Protein AF-A0A6P0Y7U0-F1 (afdb_monomer_lite)

Secondary structure (DSSP, 8-state):
--------EEEEEEEETTTTTS--HHHHHHHHHHHHHHHTTTEEEEEEEESSHHHHHHHHHTTS-SEEEEE-TT--TTSPPPEEEEES-HHHHHHHHHHH-BTTEEEEE----------

Radius of gyration: 15.45 Å; chains: 1; bounding box: 37×43×45 Å

Sequence (119 aa):
YVVAVRSSLVMRLGIVKGVEVEADSDFTKLISKIRQTINKYHLRLELVEYPNKQALEWALIGKEVHAICSKSETSKPGSEPTYQTSIRVHRLFEIMETELTSAKTIVTYITVPNLEGKH

pLDDT: mean 76.76, std 15.48, range [34.09, 91.5]

Foldseek 3Di:
DDDPPPPQAEAEEEEEPCCVVVPDPVVVVVVVLLQVLCVVVSYHYDYDYDNDPVRQVVCCLVVVGQKYKDWDPPQDVPGDIAIEMEGADVVSLVSCCVRVPDPRYHYHHDPNPPPPPDD

Structure (mmCIF, N/CA/C/O backbone):
data_AF-A0A6P0Y7U0-F1
#
_entry.id   AF-A0A6P0Y7U0-F1
#
loop_
_atom_site.group_PDB
_atom_site.id
_atom_site.type_symbol
_atom_site.label_atom_id
_atom_site.label_alt_id
_atom_site.label_comp_id
_atom_site.label_asym_id
_atom_site.label_entity_id
_atom_site.label_seq_id
_atom_site.pdbx_PDB_ins_code
_atom_site.Cartn_x
_atom_site.Cartn_y
_atom_site.Cartn_z
_atom_site.occupancy
_atom_site.B_iso_or_equiv
_atom_site.auth_seq_id
_atom_site.auth_comp_id
_atom_site.auth_asym_id
_atom_site.auth_atom_id
_atom_site.pdbx_PDB_model_num
ATOM 1 N N . TYR A 1 1 ? -19.712 -28.856 -14.316 1.00 42.84 1 TYR A N 1
ATOM 2 C CA . TYR A 1 1 ? -18.574 -27.927 -14.173 1.00 42.84 1 TYR A CA 1
ATOM 3 C C . TYR A 1 1 ? -18.900 -26.951 -13.054 1.00 42.84 1 TYR A C 1
ATOM 5 O O . TYR A 1 1 ? -19.875 -26.226 -13.184 1.00 42.84 1 TYR A O 1
ATOM 13 N N . VAL A 1 2 ? -18.157 -26.974 -11.944 1.00 41.44 2 VAL A N 1
ATOM 14 C CA . VAL A 1 2 ? -18.310 -25.995 -10.854 1.00 41.44 2 VAL A CA 1
ATOM 15 C C . VAL A 1 2 ? -17.159 -25.009 -10.990 1.00 41.44 2 VAL A C 1
ATOM 17 O O . VAL A 1 2 ? -16.020 -25.342 -10.680 1.00 41.44 2 VAL A O 1
ATOM 20 N N . VAL A 1 3 ? -17.439 -23.819 -11.516 1.00 49.38 3 VAL A N 1
ATOM 21 C CA . VAL A 1 3 ? -16.462 -22.729 -11.545 1.00 49.38 3 VAL A CA 1
ATOM 22 C C . VAL A 1 3 ? -16.694 -21.901 -10.289 1.00 49.38 3 VAL A C 1
ATOM 24 O O . VAL A 1 3 ? -17.623 -21.100 -10.222 1.00 49.38 3 VAL A O 1
ATOM 27 N N . ALA A 1 4 ? -15.870 -22.110 -9.266 1.00 45.66 4 ALA A N 1
ATOM 28 C CA . ALA A 1 4 ? -15.835 -21.222 -8.115 1.00 45.66 4 ALA A CA 1
ATOM 29 C C . ALA A 1 4 ? -15.086 -19.940 -8.510 1.00 45.66 4 ALA A C 1
ATOM 31 O O . ALA A 1 4 ? -13.894 -19.799 -8.248 1.00 45.66 4 ALA A O 1
ATOM 32 N N . VAL A 1 5 ? -15.771 -18.996 -9.161 1.00 48.84 5 VAL A N 1
ATOM 33 C CA . VAL A 1 5 ? -15.223 -17.648 -9.361 1.00 48.84 5 VAL A CA 1
ATOM 34 C C . VAL A 1 5 ? -15.438 -16.869 -8.068 1.00 48.84 5 VAL A C 1
ATOM 36 O O . VAL A 1 5 ? -16.370 -16.078 -7.943 1.00 48.84 5 VAL A O 1
ATOM 39 N N . ARG A 1 6 ? -14.593 -17.091 -7.058 1.00 55.94 6 ARG A N 1
ATOM 40 C CA . ARG A 1 6 ? -14.521 -16.126 -5.959 1.00 55.94 6 ARG A CA 1
ATOM 41 C C . ARG A 1 6 ? -13.647 -14.975 -6.437 1.00 55.94 6 ARG A C 1
ATOM 43 O O . ARG A 1 6 ? -12.456 -14.943 -6.148 1.00 55.94 6 ARG A O 1
ATOM 50 N N . SER A 1 7 ? -14.235 -14.049 -7.193 1.00 53.72 7 SER A N 1
ATOM 51 C CA . SER A 1 7 ? -13.612 -12.762 -7.510 1.00 53.72 7 SER A CA 1
ATOM 52 C C . SER A 1 7 ? -13.425 -11.976 -6.210 1.00 53.72 7 SER A C 1
ATOM 54 O O . SER A 1 7 ? -14.255 -11.150 -5.846 1.00 53.72 7 SER A O 1
ATOM 56 N N . SER A 1 8 ? -12.372 -12.269 -5.447 1.00 65.31 8 SER A N 1
ATOM 57 C CA . SER A 1 8 ? -11.953 -11.399 -4.352 1.00 65.31 8 SER A CA 1
ATOM 58 C C . SER A 1 8 ? -11.344 -10.149 -4.968 1.00 65.31 8 SER A C 1
ATOM 60 O O . SER A 1 8 ? -10.427 -10.262 -5.782 1.00 65.31 8 SER A O 1
ATOM 62 N N . LEU A 1 9 ? -11.832 -8.974 -4.585 1.00 80.31 9 LEU A N 1
ATOM 63 C CA . LEU A 1 9 ? -11.232 -7.710 -4.991 1.00 80.31 9 LEU A CA 1
ATOM 64 C C . LEU A 1 9 ? -9.777 -7.663 -4.486 1.00 80.31 9 LEU A C 1
ATOM 66 O O . LEU A 1 9 ? -9.492 -8.043 -3.348 1.00 80.31 9 LEU A O 1
ATOM 70 N N . VAL A 1 10 ? -8.846 -7.226 -5.334 1.00 86.81 10 VAL A N 1
ATOM 71 C CA . VAL A 1 10 ? -7.416 -7.163 -5.000 1.00 86.81 10 VAL A CA 1
ATOM 72 C C . VAL A 1 10 ? -6.964 -5.710 -4.972 1.00 86.81 10 VAL A C 1
ATOM 74 O O . VAL A 1 10 ? -7.125 -4.977 -5.945 1.00 86.81 10 VAL A O 1
ATOM 77 N N . MET A 1 11 ? -6.355 -5.308 -3.861 1.00 87.94 11 MET A N 1
ATOM 78 C CA . MET A 1 11 ? -5.615 -4.063 -3.742 1.00 87.94 11 MET A CA 1
ATOM 79 C C . MET A 1 11 ? -4.136 -4.344 -4.002 1.00 87.94 11 MET A C 1
ATOM 81 O O . MET A 1 11 ? -3.438 -4.924 -3.171 1.00 87.94 11 MET A O 1
ATOM 85 N N . ARG A 1 12 ? -3.663 -3.892 -5.162 1.00 91.50 12 ARG A N 1
ATOM 86 C CA . ARG A 1 12 ? -2.233 -3.843 -5.487 1.00 91.50 12 ARG A CA 1
ATOM 87 C C . ARG A 1 12 ? -1.577 -2.622 -4.852 1.00 91.50 12 ARG A C 1
ATOM 89 O O . ARG A 1 12 ? -1.968 -1.495 -5.171 1.00 91.50 12 ARG A O 1
ATOM 96 N N . LEU A 1 13 ? -0.604 -2.862 -3.984 1.00 90.75 13 LEU A N 1
ATOM 97 C CA . LEU A 1 13 ? 0.222 -1.858 -3.327 1.00 90.75 13 LEU A CA 1
ATOM 98 C C . LEU A 1 13 ? 1.643 -1.953 -3.884 1.00 90.75 13 LEU A C 1
ATOM 100 O O . LEU A 1 13 ? 2.316 -2.966 -3.711 1.00 90.75 13 LEU A O 1
ATOM 104 N N . GLY A 1 14 ? 2.088 -0.902 -4.560 1.00 91.50 14 GLY A N 1
ATOM 105 C CA . GLY A 1 14 ? 3.456 -0.808 -5.038 1.00 91.50 14 GLY A CA 1
ATOM 106 C C . GLY A 1 14 ? 4.418 -0.386 -3.921 1.00 91.50 14 GLY A C 1
ATOM 107 O O . GLY A 1 14 ? 4.089 0.486 -3.113 1.00 91.50 14 GLY A O 1
ATOM 108 N N . ILE A 1 15 ? 5.616 -0.958 -3.910 1.00 90.38 15 ILE A N 1
ATOM 109 C CA . ILE A 1 15 ? 6.716 -0.598 -3.008 1.00 90.38 15 ILE A CA 1
ATOM 110 C C . ILE A 1 15 ? 8.022 -0.504 -3.798 1.00 90.38 15 ILE A C 1
ATOM 112 O O . ILE A 1 15 ? 8.156 -1.118 -4.856 1.00 90.38 15 ILE A O 1
ATOM 116 N N . VAL A 1 16 ? 8.998 0.259 -3.306 1.00 88.50 16 VAL A N 1
ATOM 117 C CA . VAL A 1 16 ? 10.337 0.256 -3.914 1.00 88.50 16 VAL A CA 1
ATOM 118 C C . V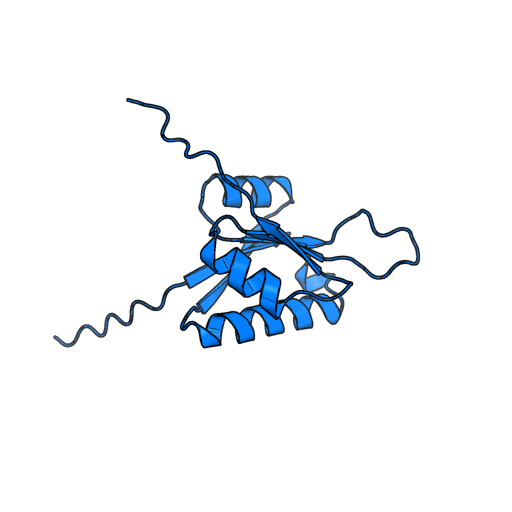AL A 1 16 ? 11.071 -1.026 -3.508 1.00 88.50 16 VAL A C 1
ATOM 120 O O . VAL A 1 16 ? 11.010 -1.461 -2.359 1.00 88.50 16 VAL A O 1
ATOM 123 N N . LYS A 1 17 ? 11.760 -1.651 -4.457 1.00 84.94 17 LYS A N 1
ATOM 124 C CA . LYS A 1 17 ? 12.568 -2.846 -4.240 1.00 84.94 17 LYS A CA 1
ATOM 125 C C . LYS A 1 17 ? 13.644 -2.561 -3.196 1.00 84.94 17 LYS A C 1
ATOM 127 O O . LYS A 1 17 ? 14.282 -1.515 -3.230 1.00 84.94 17 LYS A O 1
ATOM 132 N N . GLY A 1 18 ? 13.842 -3.498 -2.275 1.00 71.56 18 GLY A N 1
ATOM 133 C CA . GLY A 1 18 ? 14.769 -3.324 -1.155 1.00 71.56 18 GLY A CA 1
ATOM 134 C C . GLY A 1 18 ? 14.156 -2.610 0.048 1.00 71.56 18 GLY A C 1
ATOM 135 O O . GLY A 1 18 ? 14.722 -2.710 1.130 1.00 71.56 18 GLY A O 1
ATOM 136 N N . VAL A 1 19 ? 12.960 -2.011 -0.076 1.00 70.38 19 VAL A N 1
ATOM 137 C CA . VAL A 1 19 ? 12.257 -1.451 1.087 1.00 70.38 19 VAL A CA 1
ATOM 138 C C . VAL A 1 19 ? 11.958 -2.531 2.113 1.00 70.38 19 VAL A C 1
ATOM 140 O O . VAL A 1 19 ? 12.110 -2.231 3.277 1.00 70.38 19 VAL A O 1
ATOM 143 N N . GLU A 1 20 ? 11.618 -3.772 1.741 1.00 61.88 20 GLU A N 1
ATOM 144 C CA . GLU A 1 20 ? 11.420 -4.865 2.716 1.00 61.88 20 GLU A CA 1
ATOM 145 C C . GLU A 1 20 ? 12.720 -5.346 3.382 1.00 61.88 20 GLU A C 1
ATOM 147 O O . GLU A 1 20 ? 12.688 -5.862 4.495 1.00 61.88 20 GLU A O 1
ATOM 152 N N . VAL A 1 21 ? 13.863 -5.174 2.714 1.00 57.25 21 VAL A N 1
ATOM 153 C CA . VAL A 1 21 ? 15.178 -5.624 3.205 1.00 57.25 21 VAL A CA 1
ATOM 154 C C . VAL A 1 21 ? 15.798 -4.578 4.134 1.00 57.25 21 VAL A C 1
ATOM 156 O O . VAL A 1 21 ? 16.436 -4.928 5.121 1.00 57.25 21 VAL A O 1
ATOM 159 N N . GLU A 1 22 ? 15.571 -3.298 3.845 1.00 57.06 22 GLU A N 1
ATOM 160 C CA . GLU A 1 22 ? 15.953 -2.165 4.698 1.00 57.06 22 GLU A CA 1
ATOM 161 C C . GLU A 1 22 ? 14.830 -1.743 5.662 1.00 57.06 22 GLU A C 1
ATOM 163 O O . GLU A 1 22 ? 14.993 -0.813 6.459 1.00 57.06 22 GLU A O 1
ATOM 168 N N . ALA A 1 23 ? 13.668 -2.399 5.576 1.00 57.16 23 ALA A N 1
ATOM 169 C CA . ALA A 1 23 ? 12.498 -2.110 6.386 1.00 57.16 23 ALA A CA 1
ATOM 170 C C . ALA A 1 23 ? 12.761 -2.495 7.829 1.00 57.16 23 ALA A C 1
ATOM 172 O O . ALA A 1 23 ? 12.782 -3.665 8.211 1.00 57.16 23 ALA A O 1
ATOM 173 N N . ASP A 1 24 ? 12.851 -1.460 8.647 1.00 63.69 24 ASP A N 1
ATOM 174 C CA . ASP A 1 24 ? 12.687 -1.565 10.080 1.00 63.69 24 ASP A CA 1
ATOM 175 C C . ASP A 1 24 ? 11.343 -2.241 10.425 1.00 63.69 24 ASP A C 1
ATOM 177 O O . ASP A 1 24 ? 10.389 -2.247 9.636 1.00 63.69 24 ASP A O 1
ATOM 181 N N . SER A 1 25 ? 11.239 -2.758 11.649 1.00 71.00 25 SER A N 1
ATOM 182 C CA . SER A 1 25 ? 10.055 -3.445 12.184 1.00 71.00 25 SER A CA 1
ATOM 183 C C . SER A 1 25 ? 8.740 -2.672 11.981 1.00 71.00 25 SER A C 1
ATOM 185 O O . SER A 1 25 ? 7.659 -3.263 11.944 1.00 71.00 25 SER A O 1
ATOM 187 N N . ASP A 1 26 ? 8.822 -1.356 11.809 1.00 76.38 26 ASP A N 1
ATOM 188 C CA . ASP A 1 26 ? 7.692 -0.462 11.601 1.00 76.38 26 ASP A CA 1
ATOM 189 C C . ASP A 1 26 ? 7.061 -0.550 10.206 1.00 76.38 26 ASP A C 1
ATOM 191 O O . ASP A 1 26 ? 5.836 -0.459 10.108 1.00 76.38 26 ASP A O 1
ATOM 195 N N . PHE A 1 27 ? 7.829 -0.795 9.137 1.00 79.69 27 PHE A N 1
ATOM 196 C CA . PHE A 1 27 ? 7.235 -0.990 7.806 1.00 79.69 27 PHE A CA 1
ATOM 197 C C . PHE A 1 27 ? 6.447 -2.300 7.756 1.00 79.69 27 PHE A C 1
ATOM 199 O O . PHE A 1 27 ? 5.308 -2.332 7.296 1.00 79.69 27 PHE A O 1
ATOM 206 N N . THR A 1 28 ? 6.995 -3.374 8.324 1.00 82.38 28 THR A N 1
ATOM 207 C CA . THR A 1 28 ? 6.302 -4.665 8.417 1.00 82.38 28 THR A CA 1
ATOM 208 C C . THR A 1 28 ? 5.015 -4.553 9.238 1.00 82.38 28 THR A C 1
ATOM 210 O O . THR A 1 28 ? 3.975 -5.085 8.838 1.00 82.38 28 THR A O 1
ATOM 213 N N . LYS A 1 29 ? 5.033 -3.801 10.351 1.00 83.81 29 LYS A N 1
ATOM 214 C CA . LYS A 1 29 ? 3.817 -3.480 11.121 1.00 83.81 29 LYS A CA 1
ATOM 215 C C . LYS A 1 29 ? 2.814 -2.688 10.284 1.00 83.81 29 LYS A C 1
ATOM 217 O O . LYS A 1 29 ? 1.626 -3.003 10.329 1.00 83.81 29 LYS A O 1
ATOM 222 N N . LEU A 1 30 ? 3.271 -1.702 9.510 1.00 83.50 30 LEU A N 1
ATOM 223 C CA . LEU A 1 30 ? 2.421 -0.907 8.624 1.00 83.50 30 LEU A CA 1
ATOM 224 C C . LEU A 1 30 ? 1.739 -1.785 7.567 1.00 83.50 30 LEU A C 1
ATOM 226 O O . LEU A 1 30 ? 0.517 -1.745 7.443 1.00 83.50 30 LEU A O 1
ATOM 230 N N . ILE A 1 31 ? 2.494 -2.630 6.860 1.00 86.44 31 ILE A N 1
ATOM 231 C CA . ILE A 1 31 ? 1.956 -3.566 5.860 1.00 86.44 31 ILE A CA 1
ATOM 232 C C . ILE A 1 31 ? 0.973 -4.552 6.497 1.00 86.44 31 ILE A C 1
ATOM 234 O O . ILE A 1 31 ? -0.090 -4.823 5.932 1.00 86.44 31 ILE A O 1
ATOM 238 N N . SER A 1 32 ? 1.288 -5.065 7.688 1.00 87.38 32 SER A N 1
ATOM 239 C CA . SER A 1 32 ? 0.384 -5.936 8.443 1.00 87.38 32 SER A CA 1
ATOM 240 C C . SER A 1 32 ? -0.921 -5.218 8.803 1.00 87.38 32 SER A C 1
ATOM 242 O O . SER A 1 32 ? -2.005 -5.762 8.582 1.00 87.38 32 SER A O 1
ATOM 244 N N . LYS A 1 33 ? -0.836 -3.960 9.255 1.00 87.50 33 LYS A N 1
ATOM 245 C CA . LYS A 1 33 ? -1.999 -3.118 9.562 1.00 87.50 33 LYS A CA 1
ATOM 246 C C . LYS A 1 33 ? -2.847 -2.866 8.316 1.00 87.50 33 LYS A C 1
ATOM 248 O O . LYS A 1 33 ? -4.045 -3.114 8.355 1.00 87.50 33 LYS A O 1
ATOM 253 N N . ILE A 1 34 ? -2.231 -2.487 7.192 1.00 86.69 34 ILE A N 1
ATOM 254 C CA . ILE A 1 34 ? -2.912 -2.322 5.895 1.00 86.69 34 ILE A CA 1
ATOM 255 C C . ILE A 1 34 ? -3.651 -3.610 5.520 1.00 86.69 34 ILE A C 1
ATOM 257 O O . ILE A 1 34 ? -4.841 -3.575 5.209 1.00 86.69 34 ILE A O 1
ATOM 261 N N . ARG A 1 35 ? -2.969 -4.761 5.588 1.00 89.06 35 ARG A N 1
ATOM 262 C CA . ARG A 1 35 ? -3.551 -6.074 5.280 1.00 89.06 35 ARG A CA 1
ATOM 263 C C . ARG A 1 35 ? -4.754 -6.374 6.175 1.00 89.06 35 ARG A C 1
ATOM 265 O O . ARG A 1 35 ? -5.788 -6.809 5.675 1.00 89.06 35 ARG A O 1
ATOM 272 N N . GLN A 1 36 ? -4.640 -6.124 7.477 1.00 89.38 36 GLN A N 1
ATOM 273 C CA . GLN A 1 36 ? -5.731 -6.320 8.427 1.00 89.38 36 GLN A CA 1
ATOM 274 C C . GLN A 1 36 ? -6.918 -5.400 8.123 1.00 89.38 36 GLN A C 1
ATOM 276 O O . GLN A 1 36 ? -8.055 -5.869 8.108 1.00 89.38 36 GLN A O 1
ATOM 281 N N . THR A 1 37 ? -6.660 -4.123 7.839 1.00 88.38 37 THR A N 1
ATOM 282 C CA . THR A 1 37 ? -7.687 -3.140 7.495 1.00 88.38 37 THR A CA 1
ATOM 283 C C . THR A 1 37 ? -8.467 -3.578 6.264 1.00 88.38 37 THR A C 1
ATOM 285 O O . THR A 1 37 ? -9.687 -3.678 6.327 1.00 88.38 37 THR A O 1
ATOM 288 N N . ILE A 1 38 ? -7.797 -3.905 5.159 1.00 86.38 38 ILE A N 1
ATOM 289 C CA . ILE A 1 38 ? -8.500 -4.249 3.916 1.00 86.38 38 ILE A CA 1
ATOM 290 C C . ILE A 1 38 ? -9.186 -5.616 3.969 1.00 86.38 38 ILE A C 1
ATOM 292 O O . ILE A 1 38 ? -10.208 -5.810 3.312 1.00 86.38 38 ILE A O 1
ATOM 296 N N . ASN A 1 39 ? -8.683 -6.543 4.792 1.00 87.25 39 ASN A N 1
ATOM 297 C CA . ASN A 1 39 ? -9.336 -7.830 5.016 1.00 87.25 39 ASN A CA 1
ATOM 298 C C . ASN A 1 39 ? -10.751 -7.646 5.595 1.00 87.25 39 ASN A C 1
ATOM 300 O O . ASN A 1 39 ? -11.643 -8.418 5.239 1.00 87.25 39 ASN A O 1
ATOM 304 N N . LYS A 1 40 ? -10.989 -6.601 6.412 1.00 88.31 40 LYS A N 1
ATOM 305 C CA . LYS A 1 40 ? -12.334 -6.234 6.910 1.00 88.31 40 LYS A CA 1
ATOM 306 C C . LYS A 1 40 ? -13.313 -5.909 5.773 1.00 88.31 40 LYS A C 1
ATOM 308 O O . LYS A 1 40 ? -14.514 -6.077 5.933 1.00 88.31 40 LYS A O 1
ATOM 313 N N . TYR A 1 41 ? -12.795 -5.473 4.626 1.00 85.94 41 TYR A N 1
ATOM 314 C CA . TYR A 1 41 ? -13.558 -5.087 3.438 1.00 85.94 41 TYR A CA 1
ATOM 315 C C . TYR A 1 41 ? -13.500 -6.147 2.325 1.00 85.94 41 TYR A C 1
ATOM 317 O O . TYR A 1 41 ? -13.768 -5.839 1.166 1.00 85.94 41 TYR A O 1
ATOM 325 N N . HIS A 1 42 ? -13.137 -7.395 2.654 1.00 85.06 42 HIS A N 1
ATOM 326 C CA . HIS A 1 42 ? -13.027 -8.516 1.706 1.00 85.06 42 HIS A CA 1
ATOM 327 C C . HIS A 1 42 ? -12.046 -8.284 0.540 1.00 85.06 42 HIS A C 1
ATOM 329 O O . HIS A 1 42 ? -12.164 -8.906 -0.520 1.00 85.06 42 HIS A O 1
ATOM 335 N N . LEU A 1 43 ? -11.057 -7.414 0.747 1.00 86.31 43 LEU A N 1
ATOM 336 C CA . LEU A 1 43 ? -9.987 -7.123 -0.200 1.00 86.31 43 LEU A CA 1
ATOM 337 C C . LEU A 1 43 ? -8.738 -7.941 0.140 1.00 86.31 43 LEU A C 1
ATOM 339 O O . LEU A 1 43 ? -8.413 -8.135 1.310 1.00 86.31 43 LEU A O 1
ATOM 343 N N . ARG A 1 44 ? -7.999 -8.380 -0.881 1.00 88.44 44 ARG A N 1
ATOM 344 C CA . ARG A 1 44 ? -6.676 -9.003 -0.711 1.00 88.44 44 ARG A CA 1
ATOM 345 C C . ARG A 1 44 ? -5.564 -8.010 -1.025 1.00 88.44 44 ARG A C 1
ATOM 347 O O . ARG A 1 44 ? -5.664 -7.282 -2.006 1.00 88.44 44 ARG A O 1
ATOM 354 N N 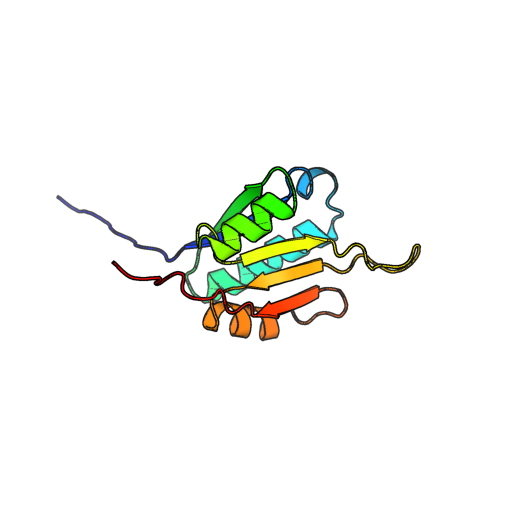. LEU A 1 45 ? -4.500 -8.013 -0.218 1.00 89.06 45 LEU A N 1
ATOM 355 C CA . LEU A 1 45 ? -3.317 -7.175 -0.442 1.00 89.06 45 LEU A CA 1
ATOM 356 C C . LEU A 1 45 ? -2.326 -7.942 -1.311 1.00 89.06 45 LEU A C 1
ATOM 358 O O . LEU A 1 45 ? -1.904 -9.039 -0.929 1.00 89.06 45 LEU A O 1
ATOM 362 N N . GLU A 1 46 ? -1.925 -7.333 -2.417 1.00 90.56 46 GLU A N 1
ATOM 363 C CA . GLU A 1 46 ? -0.863 -7.811 -3.298 1.00 90.56 46 GLU A CA 1
ATOM 364 C C . GLU A 1 46 ? 0.241 -6.755 -3.337 1.00 90.56 46 GLU A C 1
ATOM 366 O O . GLU A 1 46 ? -0.019 -5.602 -3.680 1.00 90.56 46 GLU A O 1
ATOM 371 N N . LEU A 1 47 ? 1.451 -7.134 -2.928 1.00 89.69 47 LEU A N 1
ATOM 372 C CA . LEU A 1 47 ? 2.616 -6.253 -2.960 1.00 89.69 47 LEU A CA 1
ATOM 373 C C . LEU A 1 47 ? 3.301 -6.393 -4.316 1.00 89.69 47 LEU A C 1
ATOM 375 O O . LEU A 1 47 ? 3.479 -7.509 -4.802 1.00 89.69 47 LEU A O 1
ATOM 379 N N . VAL A 1 48 ? 3.667 -5.265 -4.918 1.00 91.06 48 VAL A N 1
ATOM 380 C CA . VAL A 1 48 ? 4.373 -5.222 -6.201 1.00 91.06 48 VAL A CA 1
ATOM 381 C C . VAL A 1 48 ? 5.630 -4.381 -6.035 1.00 91.06 48 VAL A C 1
ATOM 383 O O . VAL A 1 48 ? 5.554 -3.212 -5.662 1.00 91.06 48 VAL A O 1
ATOM 386 N N . GLU A 1 49 ? 6.789 -4.971 -6.297 1.00 91.25 49 GLU A N 1
ATOM 387 C CA . GLU A 1 49 ? 8.072 -4.283 -6.171 1.00 91.25 49 GLU A CA 1
ATOM 388 C C . GLU A 1 49 ? 8.439 -3.534 -7.452 1.00 91.25 49 GLU A C 1
ATOM 390 O O . GLU A 1 49 ? 8.347 -4.074 -8.554 1.00 91.25 49 GLU A O 1
ATOM 395 N N . TYR A 1 50 ? 8.932 -2.308 -7.294 1.00 91.00 50 TYR A N 1
ATOM 396 C CA . TYR A 1 50 ? 9.416 -1.463 -8.381 1.00 91.00 50 TYR A CA 1
ATOM 397 C C . TYR A 1 50 ? 10.867 -1.045 -8.141 1.00 91.00 50 TYR A C 1
ATOM 399 O O . TYR A 1 50 ? 11.253 -0.796 -7.003 1.00 91.00 50 TYR A O 1
ATOM 407 N N . PRO A 1 51 ? 11.696 -0.919 -9.189 1.00 89.12 51 PRO A N 1
ATOM 408 C CA . PRO A 1 51 ? 13.131 -0.673 -9.034 1.00 89.12 51 PRO A CA 1
ATOM 409 C C . PRO A 1 51 ? 13.465 0.683 -8.398 1.00 89.12 51 PRO A C 1
ATOM 411 O O . PRO A 1 51 ? 14.530 0.829 -7.809 1.00 89.12 51 PRO A O 1
ATOM 414 N N . ASN A 1 52 ? 12.591 1.682 -8.530 1.00 88.62 52 ASN A N 1
ATOM 415 C CA . ASN A 1 52 ? 12.788 3.021 -7.983 1.00 88.62 52 ASN A CA 1
ATOM 416 C C . ASN A 1 52 ? 11.442 3.741 -7.782 1.00 88.62 52 ASN A C 1
ATOM 418 O O . ASN A 1 52 ? 10.395 3.281 -8.245 1.00 88.62 52 ASN A O 1
ATOM 422 N N . LYS A 1 53 ? 11.478 4.893 -7.097 1.00 87.25 53 LYS A N 1
ATOM 423 C CA . LYS A 1 53 ? 10.291 5.718 -6.817 1.00 87.25 53 LYS A CA 1
ATOM 424 C C . LYS A 1 53 ? 9.601 6.223 -8.090 1.00 87.25 53 LYS A C 1
ATOM 426 O O . LYS A 1 53 ? 8.380 6.287 -8.120 1.00 87.25 53 LYS A O 1
ATOM 431 N N . GLN A 1 54 ? 10.357 6.513 -9.151 1.00 88.81 54 GLN A N 1
ATOM 432 C CA . GLN A 1 54 ? 9.780 6.943 -10.427 1.00 88.81 54 GLN A CA 1
ATOM 433 C C . GLN A 1 54 ? 8.913 5.829 -11.023 1.00 88.81 54 GLN A C 1
ATOM 435 O O . GLN A 1 54 ? 7.731 6.037 -11.247 1.00 88.81 54 GLN A O 1
ATOM 440 N N . ALA A 1 55 ? 9.441 4.616 -11.189 1.00 90.94 55 ALA A N 1
ATOM 441 C CA . ALA A 1 55 ? 8.678 3.474 -11.694 1.00 90.94 55 ALA A CA 1
ATOM 442 C C . ALA A 1 55 ? 7.417 3.204 -10.855 1.00 90.94 55 ALA A C 1
ATOM 444 O O . ALA A 1 55 ? 6.360 2.895 -11.397 1.00 90.94 55 ALA A O 1
ATOM 445 N N . LEU A 1 56 ? 7.513 3.394 -9.538 1.00 90.19 56 LEU A N 1
ATOM 446 C CA . LEU A 1 56 ? 6.397 3.260 -8.612 1.00 90.19 56 LEU A CA 1
ATOM 447 C C . LEU A 1 56 ? 5.296 4.316 -8.844 1.00 90.19 56 LEU A C 1
ATOM 449 O O . LEU A 1 56 ? 4.113 3.982 -8.914 1.00 90.19 56 LEU A O 1
ATOM 453 N N . GLU A 1 57 ? 5.671 5.587 -8.988 1.00 88.88 57 GLU A N 1
ATOM 454 C CA . GLU A 1 57 ? 4.741 6.678 -9.312 1.00 88.88 57 GLU A CA 1
ATOM 455 C C . GLU A 1 57 ? 4.093 6.476 -10.686 1.00 88.88 57 GLU A C 1
ATOM 457 O O . GLU A 1 57 ? 2.879 6.633 -10.831 1.00 88.88 57 GLU A O 1
ATOM 462 N N . TRP A 1 58 ? 4.876 6.052 -11.681 1.00 90.19 58 TRP A N 1
ATOM 463 C CA . TRP A 1 58 ? 4.379 5.730 -13.017 1.00 90.19 58 TRP A CA 1
ATOM 464 C C . TRP A 1 58 ? 3.383 4.573 -12.989 1.00 90.19 58 TRP A C 1
ATOM 466 O O . TRP A 1 58 ? 2.352 4.668 -13.645 1.00 90.19 58 TRP A O 1
ATOM 476 N N . ALA A 1 59 ? 3.611 3.536 -12.182 1.00 90.25 59 ALA A N 1
ATOM 477 C CA . ALA A 1 59 ? 2.657 2.443 -12.008 1.00 90.25 59 ALA A CA 1
ATOM 478 C C . ALA A 1 59 ? 1.338 2.902 -11.364 1.00 90.25 59 ALA A C 1
ATOM 480 O O . ALA A 1 59 ? 0.262 2.385 -11.687 1.00 90.25 59 ALA A O 1
ATOM 481 N N . LEU A 1 60 ? 1.387 3.884 -10.454 1.00 89.12 60 LEU A N 1
ATOM 482 C CA . LEU A 1 60 ? 0.183 4.474 -9.864 1.00 89.12 60 LEU A CA 1
ATOM 483 C C . LEU A 1 60 ? -0.603 5.282 -10.904 1.00 89.12 60 LEU A C 1
ATOM 485 O O . LEU A 1 60 ? -1.823 5.133 -11.004 1.00 89.12 60 LEU A O 1
ATOM 489 N N . ILE A 1 61 ? 0.095 6.105 -11.692 1.00 88.31 61 ILE A N 1
ATOM 490 C CA . ILE A 1 61 ? -0.488 6.923 -12.766 1.00 88.31 61 ILE A CA 1
ATOM 491 C C . ILE A 1 61 ? -1.028 6.035 -13.897 1.00 88.31 61 ILE A C 1
ATOM 493 O O . ILE A 1 61 ? -2.144 6.227 -14.373 1.00 88.31 61 ILE A O 1
ATOM 497 N N . GLY A 1 62 ? -0.281 5.002 -14.281 1.00 86.94 62 GLY A N 1
ATOM 498 C CA . GLY A 1 62 ? -0.662 3.987 -15.263 1.00 86.94 62 GLY A CA 1
ATOM 499 C C . GLY A 1 62 ? -1.760 3.037 -14.781 1.00 86.94 62 GLY A C 1
ATOM 500 O O . GLY A 1 62 ? -2.200 2.175 -15.536 1.00 86.94 62 GLY A O 1
ATOM 501 N N . LYS A 1 63 ? -2.239 3.200 -13.538 1.00 88.06 63 LYS A N 1
ATOM 5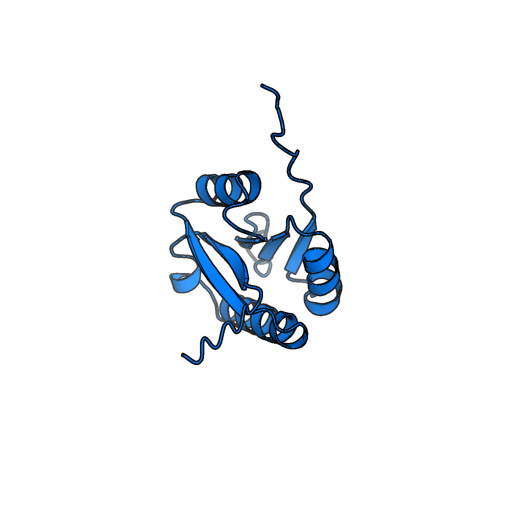02 C CA . LYS A 1 63 ? -3.285 2.392 -12.888 1.00 88.06 63 LYS A CA 1
ATOM 503 C C . LYS A 1 63 ? -2.926 0.912 -12.698 1.00 88.06 63 LYS A C 1
ATOM 505 O O . LYS A 1 63 ? -3.806 0.137 -12.317 1.00 88.06 63 LYS A O 1
ATOM 510 N N . GLU A 1 64 ? -1.663 0.533 -12.884 1.00 87.94 64 GLU A N 1
ATOM 511 C CA . GLU A 1 64 ? -1.154 -0.825 -12.654 1.00 87.94 64 GLU A CA 1
ATOM 512 C C . GLU A 1 64 ? -1.275 -1.228 -11.178 1.00 87.94 64 GLU A C 1
ATOM 514 O O . GLU A 1 64 ? -1.603 -2.375 -10.851 1.00 87.94 64 GLU A O 1
ATOM 519 N N . VAL A 1 65 ? -1.081 -0.250 -10.285 1.00 91.44 65 VAL A N 1
ATOM 520 C CA . VAL A 1 65 ? -1.301 -0.366 -8.838 1.00 91.44 65 VAL A CA 1
ATOM 521 C C . VAL A 1 65 ? -2.398 0.585 -8.358 1.00 91.44 65 VAL A C 1
ATOM 523 O O . VAL A 1 65 ? -2.776 1.547 -9.029 1.00 91.44 65 VAL A O 1
ATOM 526 N N . HIS A 1 66 ? -2.966 0.292 -7.190 1.00 90.62 66 HIS A N 1
ATOM 527 C CA . HIS A 1 66 ? -4.036 1.089 -6.574 1.00 90.62 66 HIS A CA 1
ATOM 528 C C . HIS A 1 66 ? -3.501 2.062 -5.525 1.00 90.62 66 HIS A C 1
ATOM 530 O O . HIS A 1 66 ? -4.118 3.092 -5.244 1.00 90.62 66 HIS A O 1
ATOM 536 N N . ALA A 1 67 ? -2.366 1.711 -4.937 1.00 90.00 67 ALA A N 1
ATOM 537 C CA . ALA A 1 67 ? -1.665 2.515 -3.966 1.00 90.00 67 ALA A CA 1
ATOM 538 C C . ALA A 1 67 ? -0.165 2.271 -4.084 1.00 90.00 67 ALA A C 1
ATOM 540 O O . ALA A 1 67 ? 0.258 1.241 -4.611 1.00 90.00 67 ALA A O 1
ATOM 541 N N . ILE A 1 68 ? 0.620 3.196 -3.553 1.00 91.50 68 ILE A N 1
ATOM 542 C CA . ILE A 1 68 ? 2.066 3.070 -3.413 1.00 91.50 68 ILE A CA 1
ATOM 543 C C . ILE A 1 68 ? 2.469 3.460 -1.999 1.00 91.50 68 ILE A C 1
ATOM 545 O O . ILE A 1 68 ? 1.854 4.351 -1.414 1.00 91.50 68 ILE A O 1
ATOM 549 N N . CYS A 1 69 ? 3.484 2.801 -1.451 1.00 88.12 69 CYS A N 1
ATOM 550 C CA . CYS A 1 69 ? 4.060 3.153 -0.160 1.00 88.12 69 CYS A CA 1
ATOM 551 C C . CYS A 1 69 ? 5.562 3.386 -0.310 1.00 88.12 69 CYS A C 1
ATOM 553 O O . CYS A 1 69 ? 6.282 2.552 -0.861 1.00 88.12 69 CYS A O 1
ATOM 555 N N . SER A 1 70 ? 6.032 4.522 0.195 1.00 84.38 70 SER A N 1
ATOM 556 C CA . SER A 1 70 ? 7.448 4.876 0.209 1.00 84.38 70 SER A CA 1
ATOM 557 C C . SER A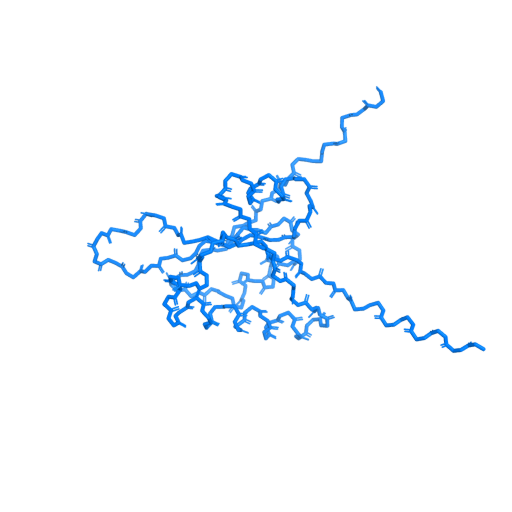 1 70 ? 7.811 5.578 1.508 1.00 84.38 70 SER A C 1
ATOM 559 O O . SER A 1 70 ? 7.020 6.345 2.061 1.00 84.38 70 SER A O 1
ATOM 561 N N . LYS A 1 71 ? 9.031 5.344 1.986 1.00 79.38 71 LYS A N 1
ATOM 562 C CA . LYS A 1 71 ? 9.602 6.092 3.104 1.00 79.38 71 LYS A CA 1
ATOM 563 C C . LYS A 1 71 ? 9.794 7.548 2.672 1.00 79.38 71 LYS A C 1
ATOM 565 O O . LYS A 1 71 ? 10.366 7.805 1.615 1.00 79.38 71 LYS A O 1
ATOM 570 N N . SER A 1 72 ? 9.277 8.489 3.453 1.00 71.44 72 SER A N 1
ATOM 571 C CA . SER A 1 72 ? 9.505 9.909 3.209 1.00 71.44 72 SER A CA 1
ATOM 572 C C . SER A 1 72 ? 10.939 10.256 3.590 1.00 71.44 72 SER A C 1
ATOM 574 O O . SER A 1 72 ? 11.377 9.987 4.706 1.00 71.44 72 SER A O 1
ATOM 576 N N . GLU A 1 73 ? 11.669 10.870 2.665 1.00 61.31 73 GLU A N 1
ATOM 577 C CA . GLU A 1 73 ? 13.048 11.326 2.877 1.00 61.31 73 GLU A CA 1
ATOM 578 C C . GLU A 1 73 ? 13.115 12.596 3.745 1.00 61.31 73 GLU A C 1
ATOM 580 O O . GLU A 1 73 ? 14.192 13.039 4.127 1.00 61.31 73 GLU A O 1
ATOM 585 N N . THR A 1 74 ? 11.967 13.198 4.082 1.00 54.03 74 THR A N 1
ATOM 586 C CA . THR A 1 74 ? 11.900 14.470 4.822 1.00 54.03 74 THR A CA 1
ATOM 587 C C . THR A 1 74 ? 12.099 14.313 6.335 1.00 54.03 74 THR A C 1
ATOM 589 O O . THR A 1 74 ? 12.131 15.311 7.058 1.00 54.03 74 THR A O 1
ATOM 592 N N . SER A 1 75 ? 12.236 13.090 6.855 1.00 53.03 75 SER A N 1
ATOM 593 C CA . SER A 1 75 ? 12.596 12.886 8.259 1.00 53.03 75 SER A CA 1
ATOM 594 C C . SER A 1 75 ? 14.005 13.430 8.498 1.00 53.03 75 SER A C 1
ATOM 596 O O . SER A 1 75 ? 14.990 12.861 8.029 1.00 53.03 75 SER A O 1
ATOM 598 N N . LYS A 1 76 ? 14.094 14.554 9.224 1.00 52.16 76 LYS A N 1
ATOM 599 C CA . LYS A 1 76 ? 15.357 15.107 9.732 1.00 52.16 76 LYS A CA 1
ATOM 600 C C . LYS A 1 76 ? 16.187 13.983 10.374 1.00 52.16 76 LYS A C 1
ATOM 602 O O . LYS A 1 76 ? 15.591 13.112 11.014 1.00 52.16 76 LYS A O 1
ATOM 607 N N . PRO A 1 77 ? 17.528 14.009 10.283 1.00 44.84 77 PRO A N 1
ATOM 608 C CA . PRO A 1 77 ? 18.358 13.060 11.021 1.00 44.84 77 PRO A CA 1
ATOM 609 C C . PRO A 1 77 ? 18.013 13.157 12.518 1.00 44.84 77 PRO A C 1
ATOM 611 O O . PRO A 1 77 ? 18.196 14.207 13.129 1.00 44.84 77 PRO A O 1
ATOM 614 N N . GLY A 1 78 ? 17.425 12.091 13.076 1.00 52.88 78 GLY A N 1
ATOM 615 C CA . GLY A 1 78 ? 16.942 12.023 14.464 1.00 52.88 78 GLY A CA 1
ATOM 616 C C . GLY A 1 78 ? 15.417 12.055 14.658 1.00 52.88 78 GLY A C 1
ATOM 617 O O . GLY A 1 78 ? 14.960 11.940 15.790 1.00 52.88 78 GLY A O 1
ATOM 618 N N . SER A 1 79 ? 14.617 12.197 13.597 1.00 56.97 79 SER A N 1
ATOM 619 C CA . SER A 1 79 ? 13.158 11.994 13.644 1.00 56.97 79 SER A CA 1
ATOM 620 C C . SER A 1 79 ? 12.792 10.604 13.129 1.00 56.97 79 SER A C 1
ATOM 622 O O . SER A 1 79 ? 13.422 10.101 12.198 1.00 56.97 79 SER A O 1
ATOM 624 N N . GLU A 1 80 ? 11.780 9.981 13.731 1.00 60.91 80 GLU A N 1
ATOM 625 C CA . GLU A 1 80 ? 11.309 8.663 13.302 1.00 60.91 80 GLU A CA 1
ATOM 626 C C . GLU A 1 80 ? 10.853 8.686 11.831 1.00 60.91 80 GLU A C 1
ATOM 628 O O . GLU A 1 80 ? 10.335 9.703 11.359 1.00 60.91 80 GLU A O 1
ATOM 633 N N . PRO A 1 81 ? 11.064 7.592 11.081 1.00 63.47 81 PRO A N 1
ATOM 634 C CA . PRO A 1 81 ? 10.783 7.569 9.655 1.00 63.47 81 PRO A CA 1
ATOM 635 C C . PRO A 1 81 ? 9.282 7.700 9.386 1.00 63.47 81 PRO A C 1
ATOM 637 O O . PRO A 1 81 ? 8.483 6.867 9.816 1.00 63.47 81 PRO A O 1
ATOM 640 N N . THR A 1 82 ? 8.904 8.733 8.635 1.00 76.56 82 THR A N 1
ATOM 641 C CA . THR A 1 82 ? 7.519 8.929 8.201 1.00 76.56 82 THR A CA 1
ATOM 642 C C . THR A 1 82 ? 7.272 8.139 6.922 1.00 76.56 82 THR A C 1
ATOM 644 O O . THR A 1 82 ? 7.960 8.334 5.922 1.00 76.56 82 THR A O 1
ATOM 647 N N . TYR A 1 83 ? 6.273 7.262 6.916 1.00 80.25 83 TYR A N 1
ATOM 648 C CA . TYR A 1 83 ? 5.852 6.548 5.711 1.00 80.25 83 TYR A CA 1
ATOM 649 C C . TYR A 1 83 ? 4.790 7.350 4.970 1.00 80.25 83 TYR A C 1
ATOM 651 O O . TYR A 1 83 ? 3.807 7.790 5.566 1.00 80.25 83 TYR A O 1
ATOM 659 N N . GLN A 1 84 ? 4.966 7.518 3.663 1.00 84.38 84 GLN A N 1
ATOM 660 C CA . GLN A 1 84 ? 3.978 8.144 2.799 1.00 84.38 84 GLN A CA 1
ATOM 661 C C . GLN A 1 84 ? 3.292 7.074 1.955 1.00 84.38 84 GLN A C 1
ATOM 663 O O . GLN A 1 84 ? 3.949 6.288 1.272 1.00 84.38 84 GLN A O 1
ATOM 668 N N . THR A 1 85 ? 1.964 7.048 2.014 1.00 86.81 85 THR A N 1
ATOM 669 C CA . THR A 1 85 ? 1.129 6.142 1.227 1.00 86.81 85 THR A CA 1
ATOM 670 C C . THR A 1 85 ? 0.231 6.960 0.317 1.00 86.81 85 THR A C 1
ATOM 672 O O . THR A 1 85 ? -0.617 7.71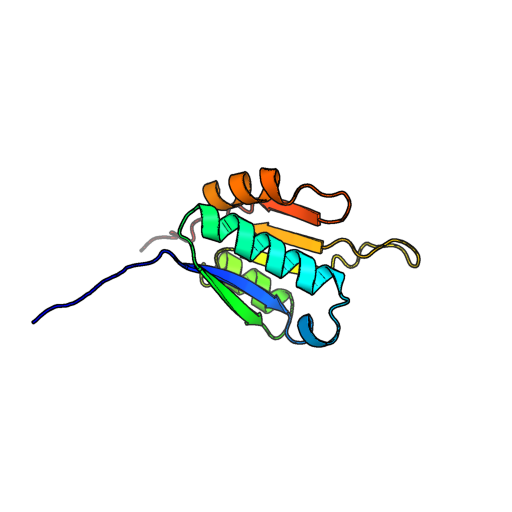4 0.788 1.00 86.81 85 THR A O 1
ATOM 675 N N . SER A 1 86 ? 0.399 6.806 -0.989 1.00 88.75 86 SER A N 1
ATOM 676 C CA . SER A 1 86 ? -0.421 7.496 -1.981 1.00 88.75 86 SER A CA 1
ATOM 677 C C . SER A 1 86 ? -1.418 6.532 -2.598 1.00 88.75 86 SER A C 1
ATOM 679 O O . SER A 1 86 ? -1.051 5.433 -3.007 1.00 88.75 86 SER A O 1
ATOM 681 N N . ILE A 1 87 ? -2.687 6.928 -2.659 1.00 90.00 87 ILE A N 1
ATOM 682 C CA . ILE A 1 87 ? -3.794 6.055 -3.055 1.00 90.00 87 ILE A CA 1
ATOM 683 C C . ILE A 1 87 ? -4.618 6.750 -4.130 1.00 90.00 87 ILE A C 1
ATOM 685 O O . ILE A 1 87 ? -5.052 7.885 -3.942 1.00 90.00 87 ILE A O 1
ATOM 689 N N . ARG A 1 88 ? -4.875 6.055 -5.244 1.00 88.00 88 ARG A N 1
ATOM 690 C CA . ARG A 1 88 ? -5.689 6.604 -6.346 1.00 88.00 88 ARG A CA 1
ATOM 691 C C . ARG A 1 88 ? -7.184 6.329 -6.219 1.00 88.00 88 ARG A C 1
ATOM 693 O O . ARG A 1 88 ? -7.997 6.973 -6.870 1.00 88.00 88 ARG A O 1
ATOM 700 N N . VAL A 1 89 ? -7.562 5.317 -5.441 1.00 86.19 89 VAL A N 1
ATOM 701 C CA . VAL A 1 89 ? -8.964 4.922 -5.265 1.00 86.19 89 VAL A CA 1
ATOM 702 C C . VAL A 1 89 ? -9.524 5.645 -4.051 1.00 86.19 89 VAL A C 1
ATOM 704 O O . VAL A 1 89 ? -9.117 5.352 -2.930 1.00 86.19 89 VAL A O 1
ATOM 707 N N . HIS A 1 90 ? -10.488 6.540 -4.268 1.00 84.88 90 HIS A N 1
ATOM 708 C CA . HIS A 1 90 ? -11.055 7.373 -3.205 1.00 84.88 90 HIS A CA 1
ATOM 709 C C . HIS A 1 90 ? -11.580 6.549 -2.021 1.00 84.88 90 HIS A C 1
ATOM 711 O O . HIS A 1 90 ? -11.217 6.802 -0.880 1.00 84.88 90 HIS A O 1
ATOM 717 N N . A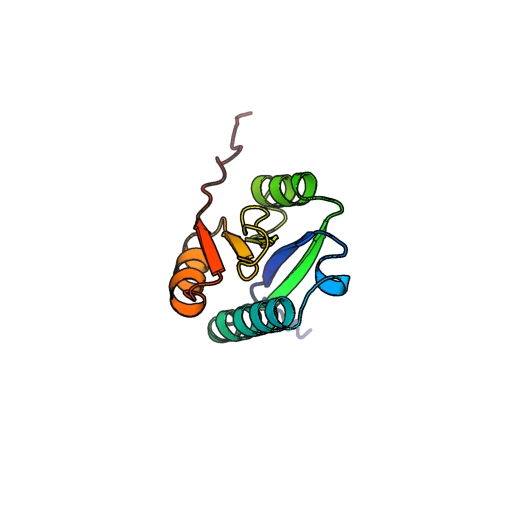RG A 1 91 ? -12.323 5.468 -2.292 1.00 85.00 91 ARG A N 1
ATOM 718 C CA . ARG A 1 91 ? -12.840 4.600 -1.227 1.00 85.00 91 ARG A CA 1
ATOM 719 C C . ARG A 1 91 ? -11.738 3.937 -0.396 1.00 85.00 91 ARG A C 1
ATOM 721 O O . ARG A 1 91 ? -11.880 3.798 0.814 1.00 85.00 91 ARG A O 1
ATOM 728 N N . LEU A 1 92 ? -10.647 3.511 -1.039 1.00 84.69 92 LEU A N 1
ATOM 729 C CA . LEU A 1 92 ? -9.496 2.960 -0.320 1.00 84.69 92 LEU A CA 1
ATOM 730 C C . LEU A 1 92 ? -8.796 4.051 0.484 1.00 84.69 92 LEU A C 1
ATOM 732 O O . LEU A 1 92 ? -8.367 3.776 1.594 1.00 84.69 92 LEU A O 1
ATOM 736 N N . PHE A 1 93 ? -8.711 5.269 -0.050 1.00 87.56 93 PHE A N 1
ATOM 737 C CA . PHE A 1 93 ? -8.161 6.408 0.670 1.00 87.56 93 PHE A CA 1
ATOM 738 C C . PHE A 1 93 ? -8.929 6.678 1.968 1.00 87.56 93 PHE A C 1
ATOM 740 O O . PHE A 1 93 ? -8.294 6.698 3.010 1.00 87.56 93 PHE A O 1
ATOM 747 N N . GLU A 1 94 ? -10.262 6.765 1.945 1.00 86.56 94 GLU A N 1
ATOM 748 C CA . GLU A 1 94 ? -11.065 6.996 3.161 1.00 86.56 94 GLU A CA 1
ATOM 749 C C . GLU A 1 94 ? -10.852 5.901 4.223 1.00 86.56 94 GLU A C 1
ATOM 751 O O . GLU A 1 94 ? -10.673 6.169 5.412 1.00 86.56 94 GLU A O 1
ATOM 756 N N . ILE A 1 95 ? -10.846 4.637 3.788 1.00 86.62 95 ILE A N 1
ATOM 757 C CA . ILE A 1 95 ? -10.611 3.484 4.668 1.00 86.62 95 ILE A CA 1
ATOM 758 C C . ILE A 1 95 ? -9.210 3.557 5.285 1.00 86.62 95 ILE A C 1
ATOM 760 O O . ILE A 1 95 ? -9.010 3.240 6.454 1.00 86.62 95 ILE A O 1
ATOM 764 N N . MET A 1 96 ? -8.223 3.948 4.485 1.00 84.44 96 MET A N 1
ATOM 765 C CA . MET A 1 96 ? -6.831 3.991 4.911 1.00 84.44 96 MET A CA 1
ATOM 766 C C . MET A 1 96 ? -6.571 5.196 5.801 1.00 84.44 96 MET A C 1
ATOM 768 O O . MET A 1 96 ? -5.896 5.062 6.808 1.00 84.44 96 MET A O 1
ATOM 772 N N . GLU A 1 97 ? -7.139 6.352 5.486 1.00 85.12 97 GLU A N 1
ATOM 773 C CA . GLU A 1 97 ? -7.031 7.559 6.296 1.00 85.12 97 GLU A CA 1
ATOM 774 C C . GLU A 1 97 ? -7.590 7.328 7.701 1.00 85.12 97 GLU A C 1
ATOM 776 O O . GLU A 1 97 ? -6.927 7.668 8.675 1.00 85.12 97 GLU A O 1
ATOM 781 N N . THR A 1 98 ? -8.749 6.679 7.817 1.00 82.00 98 THR A N 1
ATOM 782 C CA . THR A 1 98 ? -9.398 6.399 9.109 1.00 82.00 98 THR A CA 1
ATOM 783 C C . THR A 1 98 ? -8.666 5.352 9.952 1.00 82.00 98 THR A C 1
ATOM 785 O O . THR A 1 98 ? -8.638 5.456 11.175 1.00 82.00 98 THR A O 1
ATOM 788 N N . GLU A 1 99 ? -8.053 4.344 9.329 1.00 81.62 99 GLU A N 1
ATOM 789 C CA . GLU A 1 99 ? -7.437 3.219 10.049 1.00 81.62 99 GLU A CA 1
ATOM 790 C C . GLU A 1 99 ? -5.909 3.353 10.198 1.00 81.62 99 GLU A C 1
ATOM 792 O O . GLU A 1 99 ? -5.316 2.780 11.118 1.00 81.62 99 GLU A O 1
ATOM 797 N N . LEU A 1 100 ? -5.240 4.107 9.319 1.00 74.12 100 LEU A N 1
ATOM 798 C CA . LEU A 1 100 ? -3.784 4.312 9.314 1.00 74.12 100 LEU A CA 1
ATOM 799 C C . LEU A 1 100 ? -3.356 5.684 9.821 1.00 74.12 100 LEU A C 1
ATOM 801 O O . LEU A 1 100 ? -2.149 5.911 9.893 1.00 74.12 100 LEU A O 1
ATOM 805 N N . THR A 1 101 ? -4.279 6.560 10.239 1.00 63.91 101 THR A N 1
ATOM 806 C CA . THR A 1 101 ? -3.903 7.791 10.947 1.00 63.91 101 THR A CA 1
ATOM 807 C C . THR A 1 101 ? -3.114 7.424 12.203 1.00 63.91 101 THR A C 1
ATOM 809 O O . THR A 1 101 ? -3.601 6.905 13.206 1.00 63.91 101 THR A O 1
ATOM 812 N N . SER A 1 102 ? -1.814 7.622 12.113 1.00 64.25 102 SER A N 1
ATOM 813 C CA . SER A 1 102 ? -0.844 7.533 13.189 1.00 64.25 102 SER A CA 1
ATOM 814 C C . SER A 1 102 ? 0.190 8.598 12.880 1.00 64.25 102 SER A C 1
ATOM 816 O O . SER A 1 102 ? 0.425 8.901 11.712 1.00 64.25 102 SER A O 1
ATOM 818 N N . ALA A 1 103 ? 0.834 9.158 13.902 1.00 62.66 103 ALA A N 1
ATOM 819 C CA . ALA A 1 103 ? 1.759 10.285 13.734 1.00 62.66 103 ALA A CA 1
ATOM 820 C C . ALA A 1 103 ? 2.906 10.025 12.726 1.00 62.66 103 ALA A C 1
ATOM 822 O O . ALA A 1 103 ? 3.544 10.965 12.267 1.00 62.66 103 ALA A O 1
ATOM 823 N N . LYS A 1 104 ? 3.148 8.755 12.365 1.00 70.56 104 LYS A N 1
ATOM 824 C CA . LYS A 1 104 ? 4.221 8.289 11.475 1.00 70.56 104 LYS A CA 1
ATOM 825 C C . LYS A 1 104 ? 3.777 7.935 10.051 1.00 70.56 104 LYS A C 1
ATOM 827 O O . LYS A 1 104 ? 4.615 7.518 9.253 1.00 70.56 104 LYS A O 1
ATOM 832 N N . THR A 1 105 ? 2.491 8.037 9.711 1.00 73.88 105 THR A N 1
ATOM 833 C CA . THR A 1 105 ? 1.992 7.639 8.384 1.00 73.88 105 THR A CA 1
ATOM 834 C C . THR A 1 105 ? 1.142 8.738 7.774 1.00 73.88 105 THR A C 1
ATOM 836 O O . THR A 1 105 ? 0.113 9.120 8.323 1.00 73.88 105 THR A O 1
ATOM 839 N N . ILE A 1 106 ? 1.570 9.224 6.611 1.00 81.69 106 ILE A N 1
ATOM 840 C CA . ILE A 1 106 ? 0.838 10.205 5.814 1.00 81.69 106 ILE A CA 1
ATOM 841 C C . ILE A 1 106 ? 0.135 9.452 4.693 1.00 81.69 106 ILE A C 1
ATOM 843 O O . ILE A 1 106 ? 0.782 8.789 3.881 1.00 81.69 106 ILE A O 1
ATOM 847 N N . VAL A 1 107 ? -1.189 9.563 4.645 1.00 84.19 107 VAL A N 1
ATOM 848 C CA . VAL A 1 107 ? -2.003 9.016 3.560 1.00 84.19 107 VAL A CA 1
ATOM 849 C C . VAL A 1 107 ? -2.396 10.169 2.642 1.00 84.19 107 VAL A C 1
ATOM 851 O O . VAL A 1 107 ? -2.869 11.202 3.104 1.00 84.19 107 VAL A O 1
ATOM 854 N N . THR A 1 108 ? -2.176 10.024 1.338 1.00 84.88 108 THR A N 1
ATOM 855 C CA . THR A 1 108 ? -2.490 11.059 0.346 1.00 84.88 108 THR A CA 1
ATOM 856 C C . THR A 1 108 ? -3.380 10.485 -0.744 1.00 84.88 108 THR A C 1
ATOM 858 O O . THR A 1 108 ? -3.056 9.463 -1.351 1.00 84.88 108 THR A O 1
ATOM 861 N N . TYR A 1 109 ? -4.489 11.162 -1.023 1.00 86.44 109 TYR A N 1
ATOM 862 C CA . TYR A 1 109 ? -5.321 10.864 -2.180 1.00 86.44 109 TYR A CA 1
ATOM 863 C C . TYR A 1 109 ? -4.713 11.498 -3.433 1.00 86.44 109 TYR A C 1
ATOM 865 O O . TYR A 1 109 ? -4.490 12.707 -3.468 1.00 86.44 109 TYR A O 1
ATOM 873 N N . ILE A 1 110 ? -4.449 10.690 -4.460 1.00 82.56 110 ILE A N 1
ATOM 874 C CA . ILE A 1 110 ? -3.989 11.181 -5.762 1.00 82.56 110 ILE A CA 1
ATOM 875 C C . ILE A 1 110 ? -5.101 10.978 -6.779 1.00 82.56 110 ILE A C 1
ATOM 877 O O . ILE A 1 110 ? -5.418 9.855 -7.171 1.00 82.56 110 ILE A O 1
ATOM 881 N N . THR A 1 111 ? -5.650 12.083 -7.269 1.00 75.06 111 THR A N 1
ATOM 882 C CA . THR A 1 111 ? -6.427 12.078 -8.504 1.00 75.06 111 THR A CA 1
ATOM 883 C C . THR A 1 111 ? -5.471 11.895 -9.669 1.00 75.06 111 THR A C 1
ATOM 885 O O . THR A 1 111 ? -4.832 12.843 -10.123 1.00 75.06 111 THR A O 1
ATOM 888 N N . VAL A 1 112 ? -5.352 10.660 -10.145 1.00 68.69 112 VAL A N 1
ATOM 889 C CA . VAL A 1 112 ? -4.683 10.389 -11.415 1.00 68.69 112 VAL A CA 1
ATOM 890 C C . VAL A 1 112 ? -5.574 10.978 -12.512 1.00 68.69 112 VAL A C 1
ATOM 892 O O . VAL A 1 112 ? -6.733 10.557 -12.605 1.00 68.69 112 VAL A O 1
ATOM 895 N N . PRO A 1 113 ? -5.100 11.954 -13.313 1.00 62.31 113 PRO A N 1
ATOM 896 C CA . PRO A 1 113 ? -5.881 12.451 -14.433 1.00 62.31 113 PRO A CA 1
ATOM 897 C C . PRO A 1 113 ? -6.223 11.254 -15.313 1.00 62.31 113 PRO A C 1
ATOM 899 O O . PRO A 1 113 ? -5.348 10.458 -15.661 1.00 62.31 113 PRO A O 1
ATOM 902 N N . ASN A 1 114 ? -7.511 11.074 -15.613 1.00 52.72 114 ASN A N 1
ATOM 903 C CA . ASN A 1 114 ? -7.918 10.052 -16.559 1.00 52.72 114 ASN A CA 1
ATOM 904 C C . ASN A 1 114 ? -7.193 10.401 -17.858 1.00 52.72 114 ASN A C 1
ATOM 906 O O . ASN A 1 114 ? -7.507 11.415 -18.478 1.00 52.72 114 ASN A O 1
ATOM 910 N N . LEU A 1 115 ? -6.203 9.600 -18.255 1.00 51.41 115 LEU A N 1
ATOM 911 C CA . LEU A 1 115 ? -5.607 9.680 -19.583 1.00 51.41 115 LEU A CA 1
ATOM 912 C C . LEU A 1 115 ? -6.633 9.151 -20.607 1.00 51.41 115 LEU A C 1
ATOM 914 O O . LEU A 1 115 ? -6.347 8.277 -21.410 1.00 51.41 115 LEU A O 1
ATOM 918 N N . GLU A 1 116 ? -7.869 9.645 -20.544 1.00 45.78 116 GLU A N 1
ATOM 919 C CA . GLU A 1 116 ? -8.875 9.549 -21.594 1.00 45.78 116 GLU A CA 1
ATOM 920 C C . GLU A 1 116 ? -8.621 10.708 -22.565 1.00 45.78 116 GLU A C 1
ATOM 922 O O . GLU A 1 116 ? -9.442 11.595 -22.785 1.00 45.78 116 GLU A O 1
ATOM 927 N N . GLY A 1 117 ? -7.407 10.726 -23.114 1.00 40.12 117 GLY A N 1
ATOM 928 C CA . GLY A 1 117 ? -7.044 11.552 -24.252 1.00 40.12 117 GLY A CA 1
ATOM 929 C C . GLY A 1 117 ? -7.375 10.793 -25.529 1.00 40.12 117 GLY A C 1
ATOM 930 O O . GLY A 1 117 ? -6.538 10.043 -26.006 1.00 40.12 117 GLY A O 1
ATOM 931 N N . LYS A 1 118 ? -8.625 10.962 -25.979 1.00 38.09 118 LYS A N 1
ATOM 932 C CA . LYS A 1 118 ? -9.165 10.921 -27.355 1.00 38.09 118 LYS A CA 1
ATOM 933 C C . LYS A 1 118 ? -8.416 10.127 -28.448 1.00 38.09 118 LYS A C 1
ATOM 935 O O . LYS A 1 118 ? -7.262 10.405 -28.742 1.00 38.09 118 LYS A O 1
ATOM 940 N N . HIS A 1 119 ? -9.199 9.244 -29.085 1.00 34.09 119 HIS A N 1
ATOM 941 C CA . HIS A 1 119 ? -9.268 8.943 -30.529 1.00 34.09 119 HIS A CA 1
ATOM 942 C C . HIS A 1 119 ? -8.344 9.727 -31.466 1.00 34.09 119 HIS A C 1
ATOM 944 O O . HIS A 1 119 ? -8.381 10.978 -31.408 1.00 34.09 119 HIS A O 1
#